Protein AF-A0A6L6WGK1-F1 (afdb_monomer_lite)

Foldseek 3Di:
DPDAFLQNLLCVLLVLQVVQVPDVHDDALQVLQLLLVHHSVLNVCSNPPPPSGDDPLSSQSSQQQSQADDPPCVVRRVVSCVVSVNDDCQRNNPPRHHDYPDDPPPPPPPPPPDDD

Radius of gyration: 15.82 Å; chains: 1; bounding box: 27×55×36 Å

Organism: NCBI:txid2682100

Secondary structure (DSSP, 8-state):
--PPPHHHHHHHHHHHHHHHTSSS----HHHHHHHHTS-HHHHHHHHH-TT----HHHHHHHHHHTTB--S-GGGTHHHHHHHTT---HHHH-TTS--BPPPP-------------

pLDDT: mean 82.84, std 15.41, range [41.47, 95.56]

Structure (mmCIF, N/CA/C/O backbone):
data_AF-A0A6L6WGK1-F1
#
_entry.id   AF-A0A6L6WGK1-F1
#
loop_
_atom_site.group_PDB
_atom_site.id
_atom_site.type_symbol
_atom_site.label_atom_id
_atom_site.label_alt_id
_atom_site.label_comp_id
_atom_site.label_asym_id
_atom_site.label_entity_id
_atom_site.label_seq_id
_atom_site.pdbx_PDB_ins_code
_atom_site.Cartn_x
_atom_site.Cartn_y
_atom_site.Cartn_z
_atom_site.occupancy
_atom_site.B_iso_or_equiv
_atom_site.auth_seq_id
_atom_site.auth_comp_id
_atom_site.auth_asym_id
_atom_site.auth_atom_id
_atom_site.pdbx_PDB_model_num
ATOM 1 N N . MET A 1 1 ? -1.507 -1.555 -17.527 1.00 51.97 1 MET A N 1
ATOM 2 C CA . MET A 1 1 ? -1.271 -0.640 -16.387 1.00 51.97 1 MET A CA 1
ATOM 3 C C . MET A 1 1 ? -0.806 0.758 -16.805 1.00 51.97 1 MET A C 1
ATOM 5 O O . MET A 1 1 ? 0.068 0.873 -17.656 1.00 51.97 1 MET A O 1
ATOM 9 N N . THR A 1 2 ? -1.345 1.820 -16.196 1.00 54.22 2 THR A N 1
ATOM 10 C CA . THR A 1 2 ? -0.781 3.180 -16.302 1.00 54.22 2 THR A CA 1
ATOM 11 C C . THR A 1 2 ? 0.534 3.212 -15.525 1.00 54.22 2 THR A C 1
ATOM 13 O O . THR A 1 2 ? 0.520 3.003 -14.315 1.00 54.22 2 THR A O 1
ATOM 16 N N . GLN A 1 3 ? 1.669 3.430 -16.192 1.00 63.66 3 GLN A N 1
ATOM 17 C CA . GLN A 1 3 ? 2.935 3.642 -15.488 1.00 63.66 3 GLN A CA 1
ATOM 18 C C . GLN A 1 3 ? 2.851 4.957 -14.706 1.00 63.66 3 GLN A C 1
ATOM 20 O O . GLN A 1 3 ? 2.582 6.010 -15.284 1.00 63.66 3 GLN A O 1
ATOM 25 N N . MET A 1 4 ? 3.029 4.874 -13.389 1.00 74.12 4 MET A N 1
ATOM 26 C CA . MET A 1 4 ? 3.043 6.020 -12.489 1.00 74.12 4 MET A CA 1
ATOM 27 C C . MET A 1 4 ? 4.492 6.356 -12.142 1.00 74.12 4 MET A C 1
ATOM 29 O O . MET A 1 4 ? 5.255 5.466 -11.768 1.00 74.12 4 MET A O 1
ATOM 33 N N . SER A 1 5 ? 4.878 7.625 -12.264 1.00 82.19 5 SER A N 1
ATOM 34 C CA . SER A 1 5 ? 6.184 8.078 -11.783 1.00 82.19 5 SER A CA 1
ATOM 35 C C . SER A 1 5 ? 6.239 8.059 -10.252 1.00 82.19 5 SER A C 1
ATOM 37 O O . SER A 1 5 ? 5.209 8.134 -9.579 1.00 82.19 5 SER A O 1
ATOM 39 N N . GLY A 1 6 ? 7.446 8.021 -9.682 1.00 83.12 6 GLY A N 1
ATOM 40 C CA . GLY A 1 6 ? 7.630 8.098 -8.229 1.00 83.12 6 GLY A CA 1
ATOM 41 C C . GLY A 1 6 ? 6.952 9.314 -7.592 1.00 83.12 6 GLY A C 1
ATOM 42 O O . GLY A 1 6 ? 6.290 9.195 -6.566 1.00 83.12 6 GLY A O 1
ATOM 43 N N . GLN A 1 7 ? 7.017 10.463 -8.265 1.00 83.88 7 GLN A N 1
ATOM 44 C CA . GLN A 1 7 ? 6.418 11.719 -7.806 1.00 83.88 7 GLN A CA 1
ATOM 45 C C . GLN A 1 7 ? 4.881 11.714 -7.891 1.00 83.88 7 GLN A C 1
ATOM 47 O O . GLN A 1 7 ? 4.191 12.240 -7.013 1.00 83.88 7 GLN A O 1
ATOM 52 N N . GLN A 1 8 ? 4.324 11.074 -8.926 1.00 86.56 8 GLN A N 1
ATOM 53 C CA . GLN A 1 8 ? 2.881 10.842 -9.020 1.00 86.56 8 GLN A CA 1
ATOM 54 C C . GLN A 1 8 ? 2.405 9.912 -7.899 1.00 86.56 8 GLN A C 1
ATOM 56 O O . GLN A 1 8 ? 1.362 10.171 -7.304 1.00 86.56 8 GLN A O 1
ATOM 61 N N . PHE A 1 9 ? 3.190 8.883 -7.569 1.00 88.12 9 PHE A N 1
ATOM 62 C CA . PHE A 1 9 ? 2.891 7.986 -6.456 1.00 88.12 9 PHE A CA 1
ATOM 63 C C . PHE A 1 9 ? 2.955 8.695 -5.105 1.00 88.12 9 PHE A C 1
ATOM 65 O O . PHE A 1 9 ? 2.050 8.522 -4.296 1.00 88.12 9 PHE A O 1
ATOM 72 N N . ALA A 1 10 ? 3.971 9.526 -4.875 1.00 88.44 10 ALA A N 1
ATOM 73 C CA . ALA A 1 10 ? 4.097 10.332 -3.664 1.00 88.44 10 ALA A CA 1
ATOM 74 C C . ALA A 1 10 ? 2.859 11.213 -3.433 1.00 88.44 10 ALA A C 1
ATOM 76 O O . ALA A 1 10 ? 2.267 11.206 -2.351 1.00 88.44 10 ALA A O 1
ATOM 77 N N . THR A 1 11 ? 2.438 11.923 -4.486 1.00 88.81 11 THR A N 1
ATOM 78 C CA . 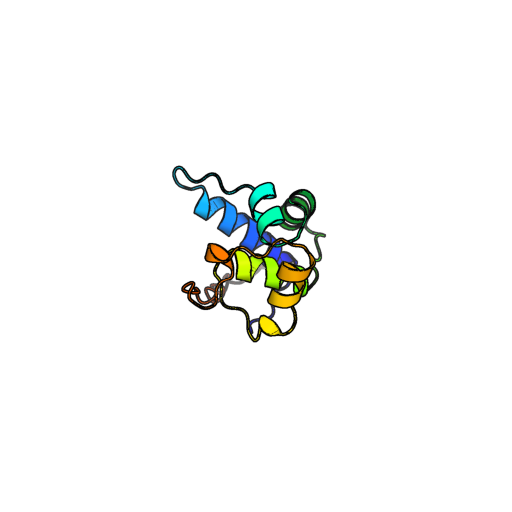THR A 1 11 ? 1.258 12.797 -4.453 1.00 88.81 11 THR A CA 1
ATOM 79 C C . THR A 1 11 ? -0.010 11.987 -4.196 1.00 88.81 11 THR A C 1
ATOM 81 O O . THR A 1 11 ? -0.764 12.307 -3.279 1.00 88.81 11 THR A O 1
ATOM 84 N N . PHE A 1 12 ? -0.203 10.896 -4.942 1.00 89.50 12 PHE A N 1
ATOM 85 C CA . PHE A 1 12 ? -1.333 9.989 -4.765 1.00 89.50 12 PHE A CA 1
ATOM 86 C C . PHE A 1 12 ? -1.412 9.443 -3.334 1.00 89.50 12 PHE A C 1
ATOM 88 O O . PHE A 1 12 ? -2.459 9.518 -2.701 1.00 89.50 12 PHE A O 1
ATOM 95 N N . LEU A 1 13 ? -0.302 8.931 -2.799 1.00 90.12 13 LEU A N 1
ATOM 96 C CA . LEU A 1 13 ? -0.254 8.327 -1.471 1.00 90.12 13 LEU A CA 1
ATOM 97 C C . LEU 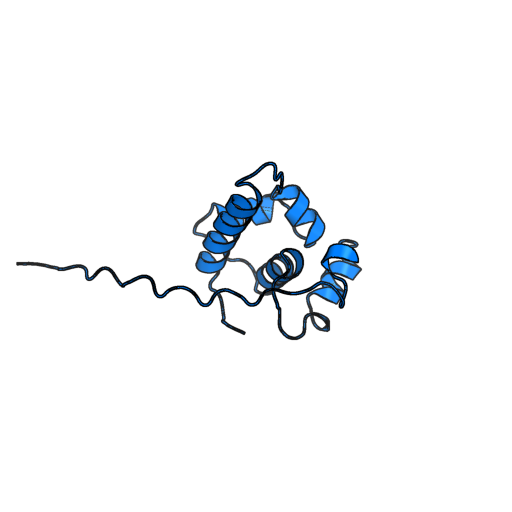A 1 13 ? -0.645 9.340 -0.385 1.00 90.12 13 LEU A C 1
ATOM 99 O O . LEU A 1 13 ? -1.391 9.008 0.535 1.00 90.12 13 LEU A O 1
ATOM 103 N N . LYS A 1 14 ? -0.178 10.586 -0.514 1.00 90.31 14 LYS A N 1
ATOM 104 C CA . LYS A 1 14 ? -0.534 11.681 0.393 1.00 90.31 14 LYS A CA 1
ATOM 105 C C . LYS A 1 14 ? -2.024 12.024 0.318 1.00 90.31 14 LYS A C 1
ATOM 107 O O . LYS A 1 14 ? -2.657 12.206 1.358 1.00 90.31 14 LYS A O 1
ATOM 112 N N . GLU A 1 15 ? -2.574 12.126 -0.889 1.00 90.25 15 GLU A N 1
ATOM 113 C CA . GLU A 1 15 ? -3.991 12.433 -1.111 1.00 90.25 15 GLU A CA 1
ATOM 114 C C . GLU A 1 15 ? -4.908 11.315 -0.613 1.00 90.25 15 GLU A C 1
ATOM 116 O O . GLU A 1 15 ? -5.909 11.604 0.040 1.00 90.25 15 GLU A O 1
ATOM 121 N N . GLU A 1 16 ? -4.550 10.056 -0.862 1.00 90.44 16 GLU A N 1
ATOM 122 C CA . GLU A 1 16 ? -5.327 8.888 -0.452 1.00 90.44 16 GLU A CA 1
ATOM 123 C C . GLU A 1 16 ? -5.371 8.764 1.074 1.00 90.44 16 GLU A C 1
ATOM 125 O O . GLU A 1 16 ? -6.449 8.665 1.655 1.00 90.44 16 GLU A O 1
ATOM 130 N N . VAL A 1 17 ? -4.221 8.868 1.754 1.00 89.69 17 VAL A N 1
ATOM 131 C CA . VAL A 1 17 ? -4.176 8.851 3.227 1.00 89.69 17 VAL A CA 1
ATOM 132 C C . VAL A 1 17 ? -4.978 10.017 3.810 1.00 89.69 17 VAL A C 1
ATOM 134 O O . VAL A 1 17 ? -5.717 9.838 4.777 1.00 89.69 17 VAL A O 1
ATOM 137 N N . ALA A 1 18 ? -4.888 11.209 3.213 1.00 89.31 18 ALA A N 1
ATOM 138 C CA . ALA A 1 18 ? -5.703 12.342 3.635 1.00 89.31 18 ALA A CA 1
ATOM 139 C C . ALA A 1 18 ? -7.202 12.085 3.413 1.00 89.31 18 ALA A C 1
ATOM 141 O O . ALA A 1 18 ? -8.001 12.407 4.287 1.00 89.31 18 ALA A O 1
ATOM 142 N N . ALA A 1 19 ? -7.593 11.494 2.279 1.00 87.81 19 ALA A N 1
ATOM 143 C CA . ALA A 1 19 ? -8.982 11.190 1.944 1.00 87.81 19 ALA A CA 1
ATOM 144 C C . ALA A 1 19 ? -9.605 10.173 2.910 1.00 87.81 19 ALA A C 1
ATOM 146 O O . ALA A 1 19 ? -10.699 10.423 3.415 1.00 87.81 19 ALA A O 1
ATOM 147 N N . GLN A 1 20 ? -8.886 9.096 3.235 1.00 85.50 20 GLN A N 1
ATOM 148 C CA . GLN A 1 20 ? -9.308 8.095 4.225 1.00 85.50 20 GLN A CA 1
ATOM 149 C C . GLN A 1 20 ? -9.489 8.707 5.627 1.00 85.50 20 GLN A C 1
ATOM 151 O O . GLN A 1 20 ? -10.310 8.244 6.416 1.00 85.50 20 GLN A O 1
ATOM 156 N N . ASN A 1 21 ? -8.776 9.801 5.916 1.00 87.25 21 ASN A N 1
ATOM 157 C CA . ASN A 1 21 ? -8.821 10.517 7.190 1.00 87.25 21 ASN A CA 1
ATOM 158 C C . ASN A 1 21 ? -9.713 11.777 7.181 1.00 87.25 21 ASN A C 1
ATOM 160 O O . ASN A 1 21 ? -9.732 12.502 8.171 1.00 87.25 21 ASN A O 1
ATOM 164 N N . LYS A 1 22 ? -10.484 12.064 6.116 1.00 81.62 22 LYS A N 1
ATOM 165 C CA . LYS A 1 22 ? -11.415 13.220 6.087 1.00 81.62 22 LYS A CA 1
ATOM 166 C C . LYS A 1 22 ? -12.620 13.081 7.039 1.00 81.62 22 LYS A C 1
ATOM 168 O O . LYS A 1 22 ? -13.370 14.041 7.194 1.00 81.62 22 LYS A O 1
ATOM 173 N N . GLY A 1 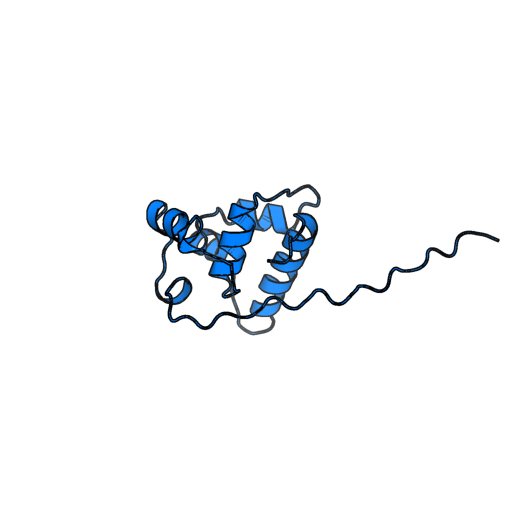23 ? -12.8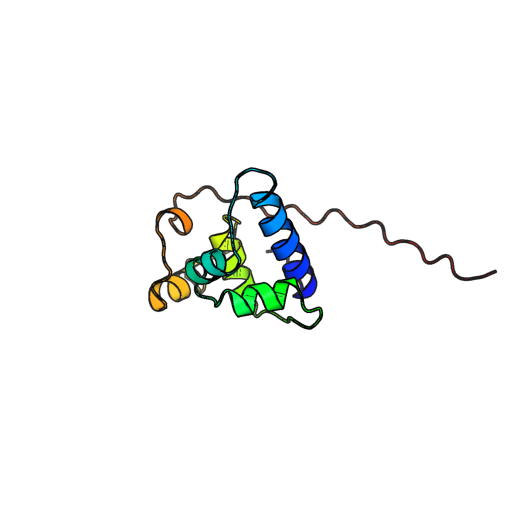13 11.912 7.654 1.00 74.94 23 GLY A N 1
ATOM 174 C CA . GLY A 1 23 ? -13.831 11.638 8.678 1.00 74.94 23 GLY A CA 1
ATOM 175 C C . GLY A 1 23 ? -13.212 11.220 10.017 1.00 74.94 23 GLY A C 1
ATOM 176 O O . GLY A 1 23 ? -12.210 11.778 10.444 1.00 74.94 23 GLY A O 1
ATOM 177 N N . LEU A 1 24 ? -13.770 10.196 10.670 1.00 71.06 24 LEU A N 1
ATOM 178 C CA . LEU A 1 24 ? -13.194 9.583 11.885 1.00 71.06 24 LEU A CA 1
ATOM 179 C C . LEU A 1 24 ? -12.080 8.557 11.582 1.00 71.06 24 LEU A C 1
ATOM 181 O O . LEU A 1 24 ? -11.712 7.762 12.448 1.00 71.06 24 LEU A O 1
ATOM 185 N N . GLY A 1 25 ? -11.583 8.534 10.342 1.00 72.44 25 GLY A N 1
ATOM 186 C CA . GLY A 1 25 ? -10.530 7.621 9.904 1.00 72.44 25 GLY A CA 1
ATOM 187 C C . GLY A 1 25 ? -9.216 7.853 10.652 1.00 72.44 25 GLY A C 1
ATOM 188 O O . GLY A 1 25 ? -8.918 8.967 11.084 1.00 72.44 25 GLY A O 1
ATOM 189 N N . LYS A 1 26 ? -8.437 6.781 10.823 1.00 79.69 26 LYS A N 1
ATOM 190 C CA . LYS A 1 26 ? -7.136 6.799 11.513 1.00 79.69 26 LYS A CA 1
ATOM 191 C C . LYS A 1 26 ? -6.029 6.116 10.716 1.00 79.69 26 LYS A C 1
ATOM 193 O O . LYS A 1 26 ? -5.071 5.652 11.315 1.00 79.69 26 LYS A O 1
ATOM 198 N N . LEU A 1 27 ? -6.134 6.045 9.387 1.00 88.31 27 LEU A N 1
ATOM 199 C CA . LEU A 1 27 ? -5.120 5.366 8.584 1.00 88.31 27 LEU A CA 1
ATOM 200 C C . LEU A 1 27 ? -3.780 6.093 8.722 1.00 88.31 27 LEU A C 1
ATOM 202 O O . LEU A 1 27 ? -3.590 7.193 8.193 1.00 88.31 27 LEU A O 1
ATOM 206 N N . SER A 1 28 ? -2.847 5.463 9.426 1.00 91.56 28 SER A N 1
ATOM 207 C CA . SER A 1 28 ? -1.475 5.935 9.552 1.00 91.56 28 SER A CA 1
ATOM 208 C C . SER A 1 28 ? -0.570 5.300 8.491 1.00 91.56 28 SER A C 1
ATOM 210 O O . SER A 1 28 ? -0.810 4.194 8.003 1.00 91.56 28 SER A O 1
ATOM 212 N N . TYR A 1 29 ? 0.540 5.970 8.164 1.00 92.62 29 TYR A N 1
ATOM 213 C CA . TYR A 1 29 ? 1.583 5.366 7.325 1.00 92.62 29 TYR A CA 1
ATOM 214 C C . TYR A 1 29 ? 2.182 4.107 7.962 1.00 92.62 29 TYR A C 1
ATOM 216 O O . TYR A 1 29 ? 2.695 3.250 7.251 1.00 92.62 29 TYR A O 1
ATOM 224 N N . GLU A 1 30 ? 2.138 3.997 9.289 1.00 92.88 30 GLU A N 1
ATOM 225 C CA . GLU A 1 30 ? 2.661 2.854 10.032 1.00 92.88 30 GLU A CA 1
ATOM 226 C C . GLU A 1 30 ? 1.791 1.610 9.853 1.00 92.88 30 GLU A C 1
ATOM 228 O O . GLU A 1 30 ? 2.307 0.554 9.488 1.00 92.88 30 GLU A O 1
ATOM 233 N N . GLU A 1 31 ? 0.473 1.754 9.994 1.00 91.81 31 GLU A N 1
ATOM 234 C CA . GLU A 1 31 ? -0.487 0.678 9.728 1.00 91.81 31 GLU A CA 1
ATOM 235 C C . GLU A 1 31 ? -0.504 0.287 8.252 1.00 91.81 31 GLU A C 1
ATOM 237 O O . GLU A 1 31 ? -0.472 -0.903 7.928 1.00 91.81 31 GLU A O 1
ATOM 242 N N . LEU A 1 32 ? -0.495 1.277 7.352 1.00 93.00 32 LEU A N 1
ATOM 243 C CA . LEU A 1 32 ? -0.431 1.018 5.917 1.00 93.00 32 LEU A CA 1
ATOM 244 C C . LEU A 1 32 ? 0.855 0.273 5.555 1.00 93.00 32 LEU A C 1
ATOM 246 O O . LEU A 1 32 ? 0.810 -0.701 4.811 1.00 93.00 32 LEU A O 1
ATOM 250 N N . GLY A 1 33 ? 1.986 0.704 6.117 1.00 93.12 33 GLY A N 1
ATOM 251 C CA . GLY A 1 33 ? 3.277 0.062 5.919 1.00 93.12 33 GLY A CA 1
ATOM 252 C C . GLY A 1 33 ? 3.259 -1.395 6.363 1.00 93.12 33 GLY A C 1
ATOM 253 O O . GLY A 1 33 ? 3.564 -2.287 5.571 1.00 93.12 33 GLY A O 1
ATOM 254 N N . ARG A 1 34 ? 2.834 -1.649 7.606 1.00 92.50 34 ARG A N 1
ATOM 255 C CA . ARG A 1 34 ? 2.707 -3.013 8.135 1.00 92.50 34 ARG A CA 1
ATOM 256 C C . ARG A 1 34 ? 1.833 -3.884 7.229 1.00 92.50 34 ARG A C 1
ATOM 258 O O . ARG A 1 34 ? 2.183 -5.033 6.987 1.00 92.50 34 ARG A O 1
ATOM 265 N N . SER A 1 35 ? 0.741 -3.329 6.712 1.00 92.44 35 SER A N 1
ATOM 266 C CA . SER A 1 35 ? -0.195 -4.053 5.849 1.00 92.44 35 SER A CA 1
ATOM 267 C C . SER A 1 35 ? 0.379 -4.334 4.457 1.00 92.44 35 SER A C 1
ATOM 269 O O . SER A 1 35 ? 0.083 -5.370 3.886 1.00 92.44 35 SER A O 1
ATOM 271 N N . CYS A 1 36 ? 1.242 -3.471 3.913 1.00 92.62 36 CYS A N 1
ATOM 272 C CA . CYS A 1 36 ? 1.834 -3.671 2.586 1.00 92.62 36 CYS A CA 1
ATOM 273 C C . CYS A 1 36 ? 3.246 -4.288 2.603 1.00 92.62 36 CYS A C 1
ATOM 275 O O . CYS A 1 36 ? 3.872 -4.406 1.551 1.00 92.62 36 CYS A O 1
ATOM 277 N N . GLY A 1 37 ? 3.762 -4.676 3.775 1.00 91.38 37 GLY A N 1
ATOM 278 C CA . GLY A 1 37 ? 5.105 -5.246 3.925 1.00 91.38 37 GLY A CA 1
ATOM 279 C C . GLY A 1 37 ? 6.242 -4.229 3.776 1.00 91.38 37 GLY A C 1
ATOM 280 O O . GLY A 1 37 ? 7.364 -4.600 3.437 1.00 91.38 37 GLY A O 1
ATOM 281 N N . VAL A 1 38 ? 5.971 -2.943 4.020 1.00 91.56 38 VAL A N 1
ATOM 282 C CA . VAL A 1 38 ? 6.939 -1.836 3.927 1.00 91.56 38 VAL A CA 1
ATOM 283 C C . VAL A 1 38 ? 6.980 -1.076 5.254 1.00 91.56 38 VAL A C 1
ATOM 285 O O . VAL A 1 38 ? 5.998 -0.996 5.976 1.00 91.56 38 VAL A O 1
ATOM 288 N N . THR A 1 39 ? 8.100 -0.460 5.630 1.00 90.88 39 THR A N 1
ATOM 289 C CA . THR A 1 39 ? 8.101 0.349 6.861 1.00 90.88 39 THR A CA 1
ATOM 290 C C . THR A 1 39 ? 7.266 1.621 6.686 1.00 90.88 39 THR A C 1
ATOM 292 O O . THR A 1 39 ? 7.371 2.321 5.675 1.00 90.88 39 THR A O 1
ATOM 295 N N . GLY A 1 40 ? 6.483 1.992 7.703 1.00 88.81 40 GLY A N 1
ATOM 296 C CA . GLY A 1 40 ? 5.726 3.248 7.665 1.00 88.81 40 GLY A CA 1
ATOM 297 C C . GLY A 1 40 ? 6.612 4.483 7.530 1.00 88.81 40 GLY A C 1
ATOM 298 O O . GLY A 1 40 ? 6.246 5.447 6.859 1.00 88.81 40 GLY A O 1
ATOM 299 N N . ARG A 1 41 ? 7.839 4.425 8.071 1.00 89.94 41 ARG A N 1
ATOM 300 C CA . ARG A 1 41 ? 8.871 5.446 7.846 1.00 89.94 41 ARG A CA 1
ATOM 301 C C . ARG A 1 41 ? 9.182 5.610 6.359 1.00 89.94 41 ARG A C 1
ATOM 303 O O . ARG A 1 41 ? 9.257 6.745 5.894 1.00 89.94 41 ARG A O 1
ATOM 310 N N . ARG A 1 42 ? 9.336 4.509 5.615 1.00 89.38 42 ARG A N 1
ATOM 311 C CA . ARG A 1 42 ? 9.598 4.551 4.172 1.00 89.38 42 ARG A CA 1
ATOM 312 C C . ARG A 1 42 ? 8.409 5.129 3.409 1.00 89.38 42 ARG A C 1
ATOM 314 O O . ARG A 1 42 ? 8.626 5.983 2.560 1.00 89.38 42 ARG A O 1
ATOM 321 N N . LEU A 1 43 ? 7.174 4.738 3.733 1.00 90.44 43 LEU A N 1
ATOM 322 C CA . LEU A 1 43 ? 5.980 5.318 3.100 1.00 90.44 43 LEU A CA 1
ATOM 323 C C . LEU A 1 43 ? 5.839 6.817 3.381 1.00 90.44 43 LEU A C 1
ATOM 325 O O . LEU A 1 43 ? 5.582 7.593 2.465 1.00 90.44 43 LEU A O 1
ATOM 329 N N . ARG A 1 44 ? 6.083 7.243 4.624 1.00 90.38 44 ARG A N 1
ATOM 330 C CA . ARG A 1 44 ? 6.079 8.661 4.996 1.00 90.38 44 ARG A CA 1
ATOM 331 C C . ARG A 1 44 ? 7.155 9.446 4.248 1.00 90.38 44 ARG A C 1
ATOM 333 O O . ARG A 1 44 ? 6.877 10.544 3.785 1.00 90.38 44 ARG A O 1
ATOM 340 N N . GLN A 1 45 ? 8.363 8.896 4.115 1.00 89.19 45 GLN A N 1
ATOM 341 C CA . GLN A 1 45 ? 9.424 9.509 3.310 1.00 89.19 45 GLN A CA 1
ATOM 342 C C . GLN A 1 45 ? 8.996 9.653 1.850 1.00 89.19 45 GLN A C 1
ATOM 344 O O . GLN A 1 45 ? 9.135 10.730 1.291 1.00 89.19 45 GLN A O 1
ATOM 349 N N . LEU A 1 46 ? 8.419 8.607 1.254 1.00 88.81 46 LEU A N 1
ATOM 350 C CA . LEU A 1 46 ? 7.928 8.657 -0.125 1.00 88.81 46 LEU A CA 1
ATOM 351 C C . LEU A 1 46 ? 6.817 9.697 -0.314 1.00 88.81 46 LEU A C 1
ATOM 353 O O . LEU A 1 46 ? 6.770 10.326 -1.356 1.00 88.81 46 LEU A O 1
ATOM 357 N N . ALA A 1 47 ? 5.949 9.909 0.677 1.00 87.06 47 ALA A N 1
ATOM 358 C CA . ALA A 1 47 ? 4.865 10.892 0.595 1.00 87.06 47 ALA A CA 1
ATOM 359 C C . ALA A 1 47 ? 5.308 12.354 0.817 1.00 87.06 47 ALA A C 1
ATOM 361 O O . ALA A 1 47 ? 4.564 13.276 0.479 1.00 87.06 47 ALA A O 1
ATOM 362 N N . VAL A 1 48 ? 6.468 12.580 1.447 1.00 84.50 48 VAL A N 1
ATOM 363 C CA . VAL A 1 48 ? 6.924 13.917 1.882 1.00 84.50 48 VAL A CA 1
ATOM 364 C C . VAL A 1 48 ? 8.154 14.402 1.112 1.00 84.50 48 VAL A C 1
ATOM 366 O O . VAL A 1 48 ? 8.312 15.606 0.937 1.00 84.50 48 VAL A O 1
ATOM 369 N N . SER A 1 49 ? 9.028 13.501 0.669 1.00 73.56 49 SER A N 1
ATOM 370 C CA . SER A 1 49 ? 10.271 13.845 -0.022 1.00 73.56 49 SER A CA 1
ATOM 371 C C . SER A 1 49 ? 10.083 13.846 -1.539 1.00 73.56 49 SER A C 1
ATOM 373 O O . SER A 1 49 ? 9.663 12.837 -2.101 1.00 73.56 49 SER A O 1
ATOM 375 N N . ASP A 1 50 ? 10.488 14.932 -2.203 1.00 64.12 50 ASP A N 1
ATOM 376 C CA . ASP A 1 50 ? 10.512 15.027 -3.674 1.00 64.12 50 ASP A CA 1
ATOM 377 C C . ASP A 1 50 ? 11.476 14.016 -4.329 1.00 64.12 50 ASP A C 1
ATOM 379 O O . ASP A 1 50 ? 11.250 13.592 -5.460 1.00 64.12 50 ASP A O 1
ATOM 383 N N . ASP A 1 51 ? 12.493 13.549 -3.592 1.00 63.78 51 ASP A N 1
ATOM 384 C CA . ASP A 1 51 ? 13.486 12.561 -4.054 1.00 63.78 51 ASP A CA 1
ATOM 385 C C . ASP A 1 51 ? 13.125 11.105 -3.718 1.00 63.78 51 ASP A C 1
ATOM 387 O O . ASP A 1 51 ? 13.917 10.174 -3.907 1.00 63.78 51 ASP A O 1
ATOM 391 N N . GLY A 1 52 ? 11.930 10.870 -3.177 1.00 65.75 52 GLY A N 1
ATOM 392 C CA . GLY A 1 52 ? 11.454 9.527 -2.894 1.00 65.75 52 GLY A CA 1
ATOM 393 C C . GLY A 1 52 ? 11.188 8.780 -4.195 1.00 65.75 52 GLY A C 1
ATOM 394 O O . GLY A 1 52 ? 10.076 8.831 -4.697 1.00 65.75 52 GLY A O 1
ATOM 395 N N . ASN A 1 53 ? 12.181 8.081 -4.748 1.00 78.88 53 ASN A N 1
ATOM 396 C CA . ASN A 1 53 ? 11.995 7.219 -5.916 1.00 78.88 53 ASN A CA 1
ATOM 397 C C . ASN A 1 53 ? 11.600 5.803 -5.431 1.00 78.88 53 ASN A C 1
ATOM 399 O O . ASN A 1 53 ? 12.475 5.031 -5.014 1.00 78.88 53 ASN A O 1
ATOM 403 N N . PRO A 1 54 ? 10.298 5.459 -5.339 1.00 85.06 54 PRO A N 1
ATOM 404 C CA . PRO A 1 54 ? 9.873 4.126 -4.936 1.00 85.06 54 PRO A CA 1
ATOM 405 C C . PRO A 1 54 ? 10.225 3.113 -6.026 1.00 85.06 54 PRO A C 1
ATOM 407 O O . PRO A 1 54 ? 10.175 3.408 -7.219 1.00 85.06 54 PRO A O 1
ATOM 410 N N . SER A 1 55 ? 10.512 1.878 -5.621 1.00 89.38 55 SER A N 1
ATOM 411 C CA . SER A 1 55 ? 10.537 0.782 -6.584 1.00 89.38 55 SER A CA 1
ATOM 412 C C . SER A 1 55 ? 9.119 0.497 -7.085 1.00 89.38 55 SER A C 1
ATOM 414 O O . SER A 1 55 ? 8.133 0.720 -6.377 1.00 89.38 55 SER A O 1
ATOM 416 N N . VAL A 1 56 ? 9.018 -0.063 -8.292 1.00 90.69 56 VAL A N 1
ATOM 417 C CA . VAL A 1 56 ? 7.738 -0.495 -8.880 1.00 90.69 56 VAL A CA 1
ATOM 418 C C . VAL A 1 56 ? 6.986 -1.440 -7.939 1.00 90.69 56 VAL A C 1
ATOM 420 O O . VAL A 1 56 ? 5.770 -1.333 -7.797 1.00 90.69 56 VAL A O 1
ATOM 423 N N . LEU A 1 57 ? 7.711 -2.315 -7.239 1.00 92.56 57 LEU A N 1
ATOM 424 C CA . LEU A 1 57 ? 7.134 -3.224 -6.255 1.00 92.56 57 LEU A CA 1
ATOM 425 C C . LEU A 1 57 ? 6.470 -2.475 -5.089 1.00 92.56 57 LEU A C 1
ATOM 427 O O . LEU A 1 57 ? 5.347 -2.807 -4.734 1.00 92.56 57 LEU A O 1
ATOM 431 N N . ILE A 1 58 ? 7.110 -1.440 -4.525 1.00 92.31 58 ILE A N 1
ATOM 432 C CA . ILE A 1 58 ? 6.520 -0.647 -3.427 1.00 92.31 58 ILE A CA 1
ATOM 433 C C . ILE A 1 58 ? 5.228 0.032 -3.881 1.00 92.31 58 ILE A C 1
ATOM 435 O O . ILE A 1 58 ? 4.246 0.027 -3.139 1.00 92.31 58 ILE A O 1
ATOM 439 N N . ILE A 1 59 ? 5.220 0.582 -5.100 1.00 91.94 59 ILE A N 1
ATOM 440 C CA . ILE A 1 59 ? 4.009 1.165 -5.684 1.00 91.94 59 ILE A CA 1
ATOM 441 C C . ILE A 1 59 ? 2.918 0.091 -5.723 1.00 91.94 59 ILE A C 1
ATOM 443 O O . ILE A 1 59 ? 1.861 0.268 -5.126 1.00 91.94 59 ILE A O 1
ATOM 447 N N . ARG A 1 60 ? 3.190 -1.054 -6.358 1.00 93.56 60 ARG A N 1
ATOM 448 C CA . ARG A 1 60 ? 2.219 -2.148 -6.517 1.00 93.56 60 ARG A CA 1
ATOM 449 C C . ARG A 1 60 ? 1.697 -2.673 -5.176 1.00 93.56 60 ARG A C 1
ATOM 451 O O . ARG A 1 60 ? 0.488 -2.832 -5.034 1.00 93.56 60 ARG A O 1
ATOM 458 N N . LEU A 1 61 ? 2.568 -2.862 -4.183 1.00 95.00 61 LEU A N 1
ATOM 459 C CA . LEU A 1 61 ? 2.197 -3.281 -2.827 1.00 95.00 61 LEU A CA 1
ATOM 460 C C . LEU A 1 61 ? 1.237 -2.288 -2.170 1.00 95.00 61 LEU A C 1
ATOM 462 O O . LEU A 1 61 ? 0.183 -2.685 -1.672 1.00 95.00 61 LEU A O 1
ATOM 466 N N . ALA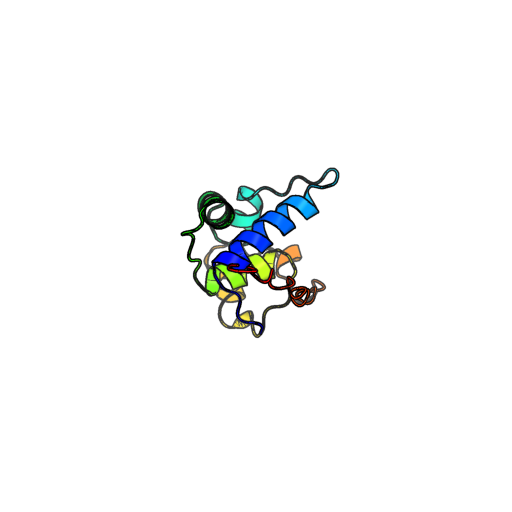 A 1 62 ? 1.571 -0.996 -2.190 1.00 93.25 62 ALA A N 1
ATOM 467 C CA . ALA A 1 62 ? 0.735 0.036 -1.589 1.00 93.25 62 ALA A CA 1
ATOM 468 C C . ALA A 1 62 ? -0.622 0.145 -2.297 1.00 93.25 62 ALA A C 1
ATOM 470 O O . ALA A 1 62 ? -1.653 0.149 -1.628 1.00 93.25 62 ALA A O 1
ATOM 471 N N . LEU A 1 63 ? -0.640 0.164 -3.635 1.00 92.81 63 LEU A N 1
ATOM 472 C CA . LEU A 1 63 ? -1.882 0.231 -4.410 1.00 92.81 63 LEU A CA 1
ATOM 473 C C . LEU A 1 63 ? -2.784 -0.973 -4.128 1.00 92.81 63 LEU A C 1
ATOM 475 O O . LEU A 1 63 ? -3.969 -0.804 -3.838 1.00 92.81 63 LEU A O 1
ATOM 479 N N . PHE A 1 64 ? -2.219 -2.180 -4.150 1.00 94.12 64 PHE A N 1
ATOM 480 C CA . PHE A 1 64 ? -2.967 -3.395 -3.857 1.00 94.12 64 PHE A CA 1
ATOM 481 C C . PHE A 1 64 ? -3.520 -3.378 -2.425 1.00 94.12 64 PHE A C 1
ATOM 483 O O . PHE A 1 64 ? -4.694 -3.667 -2.209 1.00 94.12 64 PHE A O 1
ATOM 490 N N . THR A 1 65 ? -2.727 -2.952 -1.444 1.00 94.44 65 THR A N 1
ATOM 491 C CA . THR A 1 65 ? -3.161 -2.856 -0.037 1.00 94.44 65 THR A CA 1
ATOM 492 C C . THR A 1 65 ? -4.278 -1.823 0.152 1.00 94.44 65 THR A C 1
ATOM 494 O O . THR A 1 65 ? -5.240 -2.067 0.882 1.00 94.44 65 THR A O 1
ATOM 497 N N . LEU A 1 66 ? -4.219 -0.703 -0.572 1.00 92.19 66 LEU A N 1
ATOM 498 C CA . LEU A 1 66 ? -5.249 0.342 -0.575 1.00 92.19 66 LEU A CA 1
ATOM 499 C C . LEU A 1 66 ? -6.535 -0.069 -1.316 1.00 92.19 66 LEU A C 1
ATOM 501 O O . LEU A 1 66 ? -7.525 0.651 -1.264 1.00 92.19 66 LEU A O 1
ATOM 505 N N . GLY A 1 67 ? -6.565 -1.247 -1.947 1.00 92.75 67 GLY A N 1
ATOM 506 C CA . GLY A 1 67 ? -7.758 -1.760 -2.622 1.00 92.75 67 GLY A CA 1
ATOM 507 C C . GLY A 1 67 ? -7.841 -1.396 -4.101 1.00 92.75 67 GLY A C 1
ATOM 508 O O . GLY A 1 67 ? -8.909 -1.518 -4.693 1.00 92.75 67 GLY A O 1
ATOM 509 N N . TYR A 1 68 ? -6.737 -0.986 -4.721 1.00 92.62 68 TYR A N 1
ATOM 510 C CA . TYR A 1 68 ? -6.692 -0.703 -6.151 1.00 92.62 68 TYR A CA 1
ATOM 511 C C . TYR A 1 68 ? -6.314 -1.936 -6.971 1.00 92.62 68 TYR A C 1
ATOM 513 O O . TYR A 1 68 ? -5.632 -2.848 -6.496 1.00 92.62 68 TYR A O 1
ATOM 521 N N . HIS A 1 69 ? -6.760 -1.952 -8.227 1.00 91.50 69 HIS A N 1
ATOM 522 C CA . HIS A 1 69 ? -6.389 -2.989 -9.182 1.00 91.50 69 HIS A CA 1
ATOM 523 C C . HIS A 1 69 ? -4.899 -2.902 -9.547 1.00 91.50 69 HIS A C 1
ATOM 525 O O . HIS A 1 69 ? -4.393 -1.838 -9.908 1.00 91.50 69 HIS A O 1
ATOM 531 N N . VAL A 1 70 ? -4.222 -4.048 -9.513 1.00 90.94 70 VAL A N 1
ATOM 532 C CA . VAL A 1 70 ? -2.856 -4.248 -10.003 1.00 90.94 70 VAL A CA 1
ATOM 533 C C . VAL A 1 70 ? -2.901 -5.456 -10.933 1.00 90.94 70 VAL A C 1
ATOM 535 O O . VAL A 1 70 ? -3.505 -6.460 -10.583 1.00 90.94 70 VAL A O 1
ATOM 538 N N . ASP A 1 71 ? -2.305 -5.355 -12.119 1.00 89.88 71 ASP A N 1
ATOM 539 C CA . ASP A 1 71 ? -2.243 -6.464 -13.082 1.00 89.88 71 ASP A CA 1
ATOM 540 C C . ASP A 1 71 ? -1.288 -7.549 -12.558 1.00 89.88 71 ASP A C 1
ATOM 542 O O . ASP A 1 71 ? -0.131 -7.256 -12.224 1.00 89.88 71 ASP A O 1
ATOM 546 N N . ALA A 1 72 ? -1.780 -8.787 -12.535 1.00 90.69 72 ALA A N 1
ATOM 547 C CA . ALA A 1 72 ? -1.046 -10.007 -12.203 1.00 90.69 72 ALA A CA 1
ATOM 548 C C . ALA A 1 72 ? -0.288 -9.945 -10.845 1.00 90.69 72 ALA A C 1
ATOM 550 O O . ALA A 1 72 ? 0.937 -10.110 -10.803 1.00 90.69 72 ALA A O 1
ATOM 551 N N . PRO A 1 73 ? -0.973 -9.636 -9.719 1.00 92.25 73 PRO A N 1
ATOM 552 C CA . PRO A 1 73 ? -0.353 -9.497 -8.395 1.00 92.25 73 PRO A CA 1
ATOM 553 C C . PRO A 1 73 ? 0.228 -10.814 -7.856 1.00 92.25 73 PRO A C 1
ATOM 555 O O . PRO A 1 73 ? 1.071 -10.797 -6.961 1.00 92.25 73 PRO A O 1
ATOM 558 N N . GLU A 1 74 ? -0.193 -11.956 -8.391 1.00 94.56 74 GLU A N 1
ATOM 559 C CA . GLU A 1 74 ? 0.314 -13.292 -8.081 1.00 94.56 74 GLU A CA 1
ATOM 560 C C . GLU A 1 74 ? 1.793 -13.493 -8.434 1.00 94.56 74 GLU A C 1
ATOM 562 O O . GLU A 1 74 ? 2.437 -14.355 -7.840 1.00 94.56 74 GLU A O 1
ATOM 567 N N . HIS A 1 75 ? 2.354 -12.684 -9.339 1.00 93.62 75 HIS A N 1
ATOM 568 C CA . HIS A 1 75 ? 3.755 -12.813 -9.746 1.00 93.62 75 HIS A CA 1
ATOM 569 C C . HIS A 1 75 ? 4.743 -12.123 -8.800 1.00 93.62 75 HIS A C 1
ATOM 571 O O . HIS A 1 75 ? 5.906 -12.517 -8.751 1.00 93.62 75 HIS A O 1
ATOM 577 N N . ASP A 1 76 ? 4.317 -11.092 -8.066 1.00 93.81 76 ASP A N 1
ATOM 578 C CA . ASP A 1 76 ? 5.225 -10.267 -7.262 1.00 93.81 76 ASP A CA 1
ATOM 579 C C . ASP A 1 76 ? 4.623 -9.796 -5.929 1.00 93.81 76 ASP A C 1
ATOM 581 O O . ASP A 1 76 ? 5.227 -10.001 -4.878 1.00 93.81 76 ASP A O 1
ATOM 585 N N . VAL A 1 77 ? 3.418 -9.224 -5.939 1.00 94.56 77 VAL A N 1
ATOM 586 C CA . VAL A 1 77 ? 2.761 -8.645 -4.757 1.00 94.56 77 VAL A CA 1
ATOM 587 C C . VAL A 1 77 ? 2.365 -9.717 -3.742 1.00 94.56 77 VAL A C 1
ATOM 589 O O . VAL A 1 77 ? 2.771 -9.646 -2.582 1.00 94.56 77 VAL A O 1
ATOM 592 N N . LEU A 1 78 ? 1.584 -10.721 -4.152 1.00 95.25 78 LEU A N 1
ATOM 593 C CA . LEU A 1 78 ? 1.099 -11.764 -3.243 1.00 95.25 78 LEU A CA 1
ATOM 594 C C . LEU A 1 78 ? 2.241 -12.610 -2.661 1.00 95.25 78 LEU A C 1
ATOM 596 O O . LEU A 1 78 ? 2.232 -12.816 -1.443 1.00 95.25 78 LEU A O 1
ATOM 600 N N . PRO A 1 79 ? 3.241 -13.059 -3.452 1.00 95.56 79 PRO A N 1
ATOM 601 C CA . PRO A 1 79 ? 4.412 -13.735 -2.901 1.00 95.56 79 PRO A CA 1
ATOM 602 C C . PRO A 1 79 ? 5.155 -12.872 -1.879 1.00 95.56 79 PRO A C 1
ATOM 604 O O . PRO A 1 79 ? 5.491 -13.358 -0.803 1.00 95.56 79 PRO A O 1
ATOM 607 N N . HIS A 1 80 ? 5.357 -11.580 -2.164 1.00 94.69 80 HIS A N 1
ATOM 608 C CA . HIS A 1 80 ? 6.054 -10.678 -1.247 1.00 94.69 80 HIS A CA 1
ATOM 609 C C . HIS A 1 80 ? 5.312 -10.513 0.087 1.00 94.69 80 HIS A C 1
ATOM 611 O O . HIS A 1 80 ? 5.916 -10.634 1.152 1.00 94.69 80 HIS A O 1
ATOM 617 N N . LEU A 1 81 ? 3.993 -10.300 0.043 1.00 95.31 81 LEU A N 1
ATOM 618 C CA . LEU A 1 81 ? 3.165 -10.163 1.245 1.00 95.31 81 LEU A CA 1
ATOM 619 C C . LEU A 1 81 ? 3.165 -11.440 2.093 1.00 95.31 81 LEU A C 1
ATOM 621 O O . LEU A 1 81 ? 3.228 -11.359 3.318 1.00 95.31 81 LEU A O 1
ATOM 625 N N . ARG A 1 82 ? 3.116 -12.615 1.454 1.00 95.19 82 ARG A N 1
ATOM 626 C CA . ARG A 1 82 ? 3.150 -13.911 2.147 1.00 95.19 82 ARG A CA 1
ATOM 627 C C . ARG A 1 82 ? 4.510 -14.177 2.784 1.00 95.19 82 ARG A C 1
ATOM 629 O O . ARG A 1 82 ? 4.559 -14.518 3.961 1.00 95.19 82 ARG A O 1
ATOM 636 N N . ASN A 1 83 ? 5.596 -13.951 2.047 1.00 94.38 83 ASN A N 1
ATOM 637 C CA . ASN A 1 83 ? 6.959 -14.172 2.536 1.00 94.38 83 ASN A CA 1
ATOM 638 C C . ASN A 1 83 ? 7.308 -13.268 3.726 1.00 94.38 83 ASN A C 1
ATOM 640 O O . ASN A 1 83 ? 8.042 -13.685 4.616 1.00 94.38 83 ASN A O 1
ATOM 644 N N . ASN A 1 84 ? 6.748 -12.056 3.769 1.00 90.44 84 ASN A N 1
ATOM 645 C CA . ASN A 1 84 ? 6.977 -11.099 4.851 1.00 90.44 84 ASN A CA 1
ATOM 646 C C . ASN A 1 84 ? 5.956 -11.201 5.999 1.00 90.44 84 ASN A C 1
ATOM 648 O O . ASN A 1 84 ? 5.996 -10.386 6.920 1.00 90.44 84 ASN A O 1
ATOM 652 N N . GLY A 1 85 ? 5.012 -12.149 5.948 1.00 92.56 85 GLY A N 1
ATOM 653 C CA . GLY A 1 85 ? 3.961 -12.285 6.965 1.00 92.56 85 GLY A CA 1
ATOM 654 C C . GLY A 1 85 ? 2.996 -11.093 7.034 1.00 92.56 85 GLY A C 1
ATOM 655 O O . GLY A 1 85 ? 2.328 -10.895 8.043 1.00 92.56 85 GLY A O 1
ATOM 656 N N . SER A 1 86 ? 2.928 -10.281 5.977 1.00 95.19 86 SER A N 1
ATOM 657 C CA . SER A 1 86 ? 2.054 -9.101 5.871 1.00 95.19 86 SER A CA 1
ATOM 658 C C . SER A 1 86 ? 0.758 -9.400 5.113 1.00 95.19 86 SER A C 1
ATOM 660 O O . SER A 1 86 ? -0.043 -8.505 4.858 1.00 95.19 86 SER A O 1
ATOM 662 N N . TYR A 1 87 ? 0.537 -10.653 4.711 1.00 95.50 87 TYR A N 1
ATOM 663 C CA . TYR A 1 87 ? -0.692 -11.053 4.043 1.00 95.50 87 TYR A CA 1
ATOM 664 C C . TYR A 1 87 ? -1.886 -11.021 5.012 1.00 95.50 87 TYR A C 1
ATOM 666 O O . TYR A 1 87 ? -1.907 -11.747 6.000 1.00 95.50 87 TYR A O 1
ATOM 674 N N . ILE A 1 88 ? -2.894 -10.206 4.699 1.00 94.56 88 ILE A N 1
ATOM 675 C CA . ILE A 1 88 ? -4.137 -10.055 5.453 1.00 94.56 88 ILE A CA 1
ATOM 676 C C . ILE A 1 88 ? -5.276 -10.401 4.495 1.00 94.56 88 ILE A C 1
ATOM 678 O O . ILE A 1 88 ? -5.468 -9.690 3.512 1.00 94.56 88 ILE A O 1
ATOM 682 N N . GLU A 1 89 ? -6.022 -11.476 4.756 1.00 93.62 89 GLU A N 1
ATOM 683 C CA . GLU A 1 89 ? -7.080 -11.975 3.856 1.00 93.62 89 GLU A CA 1
ATOM 684 C C . GLU A 1 89 ? -8.126 -10.895 3.535 1.00 93.62 89 GLU A C 1
ATOM 686 O O . GLU A 1 89 ? -8.476 -10.684 2.378 1.00 93.62 89 GLU A O 1
ATOM 691 N N . GLU A 1 90 ? -8.554 -10.119 4.530 1.00 92.25 90 GLU A N 1
ATOM 692 C CA . GLU A 1 90 ? -9.539 -9.045 4.342 1.00 92.25 90 GLU A CA 1
ATOM 693 C C . GLU A 1 90 ? -9.054 -7.947 3.379 1.00 92.25 90 GLU A C 1
ATOM 695 O O . GLU A 1 90 ? -9.848 -7.335 2.662 1.00 92.25 90 GLU A O 1
ATOM 700 N N . LEU A 1 91 ? -7.739 -7.706 3.324 1.00 92.88 91 LEU A N 1
ATOM 701 C CA . LEU A 1 91 ? -7.139 -6.672 2.480 1.00 92.88 91 LEU A CA 1
ATOM 702 C C . LEU A 1 91 ? -6.607 -7.223 1.150 1.00 92.88 91 LEU A C 1
ATOM 704 O O . LEU A 1 91 ? -6.611 -6.522 0.132 1.00 92.88 91 LEU A O 1
ATOM 708 N N . HIS A 1 92 ? -6.127 -8.459 1.130 1.00 95.00 92 HIS A N 1
ATOM 709 C CA . HIS A 1 92 ? -5.354 -9.047 0.032 1.00 95.00 92 HIS A CA 1
ATOM 710 C C . HIS A 1 92 ? -6.044 -10.244 -0.613 1.00 95.00 92 HIS A C 1
ATOM 712 O O . HIS A 1 92 ? -5.547 -10.764 -1.612 1.00 95.00 92 HIS A O 1
ATOM 718 N N . GLY A 1 93 ? -7.181 -10.661 -0.065 1.00 90.62 93 GLY A N 1
ATOM 719 C CA . GLY A 1 93 ? -7.989 -11.744 -0.584 1.00 90.62 93 GLY A CA 1
ATOM 720 C C . GLY A 1 93 ? -8.451 -11.473 -2.018 1.00 90.62 93 GLY A C 1
ATOM 721 O O . GLY A 1 93 ? -8.636 -10.309 -2.416 1.00 90.62 93 GLY A O 1
ATOM 722 N N . PRO A 1 94 ? -8.657 -12.539 -2.808 1.00 89.62 94 PRO A N 1
ATOM 723 C CA . PRO A 1 94 ? -9.121 -12.438 -4.191 1.00 89.62 94 PRO A CA 1
ATOM 724 C C . PRO A 1 94 ? -10.547 -11.878 -4.287 1.00 89.62 94 PRO A C 1
ATOM 726 O O . PRO A 1 94 ? -10.912 -11.292 -5.300 1.00 89.62 94 PRO A O 1
ATOM 729 N N . ASN A 1 95 ? -11.332 -12.008 -3.213 1.00 89.81 95 ASN A N 1
ATOM 730 C CA . ASN A 1 95 ? -12.728 -11.579 -3.162 1.00 89.81 95 ASN A CA 1
ATOM 731 C C . ASN A 1 95 ? -12.902 -10.100 -2.786 1.00 89.81 95 ASN A C 1
ATOM 733 O O . ASN A 1 95 ? -14.022 -9.590 -2.822 1.00 89.81 95 ASN A O 1
ATOM 737 N N . ARG A 1 96 ? -11.826 -9.392 -2.409 1.00 89.88 96 ARG A N 1
ATOM 738 C CA . ARG A 1 96 ? -11.924 -7.968 -2.073 1.00 89.88 96 ARG A CA 1
ATOM 739 C C . ARG A 1 96 ? -12.249 -7.169 -3.342 1.00 89.88 96 ARG A C 1
ATOM 741 O O . ARG A 1 96 ? -11.457 -7.225 -4.287 1.00 89.88 96 ARG A O 1
ATOM 748 N N . PRO A 1 97 ? -13.335 -6.373 -3.367 1.00 89.56 97 PRO A N 1
ATOM 749 C CA . PRO A 1 97 ? -13.632 -5.511 -4.503 1.00 89.56 97 PRO A CA 1
ATOM 750 C C . PRO A 1 97 ? -12.499 -4.501 -4.701 1.00 89.56 97 PRO A C 1
ATOM 752 O O . PRO A 1 97 ? -12.028 -3.880 -3.745 1.00 89.56 97 PRO A O 1
ATOM 755 N N . ARG A 1 98 ? -12.043 -4.355 -5.950 1.00 91.50 98 ARG A N 1
ATOM 756 C CA . ARG A 1 98 ? -10.916 -3.486 -6.305 1.00 91.50 98 ARG A CA 1
ATOM 757 C C . ARG A 1 98 ? -11.389 -2.275 -7.093 1.00 91.50 98 ARG A C 1
ATOM 759 O O . ARG A 1 98 ? -12.116 -2.413 -8.074 1.00 91.50 98 ARG A O 1
ATOM 766 N N . ALA A 1 99 ? -10.936 -1.093 -6.693 1.00 88.12 99 ALA A N 1
ATOM 767 C CA . ALA A 1 99 ? -11.172 0.133 -7.438 1.00 88.12 99 ALA A CA 1
ATOM 768 C C . ALA A 1 99 ? -10.218 0.232 -8.637 1.00 88.12 99 ALA A C 1
ATOM 770 O O . ALA A 1 99 ? -9.032 -0.106 -8.558 1.00 88.12 99 ALA A O 1
ATOM 771 N N . VAL A 1 100 ? -10.729 0.746 -9.756 1.00 84.75 100 VAL A N 1
ATOM 772 C CA . VAL A 1 100 ? -9.881 1.159 -10.877 1.00 84.75 100 VAL A CA 1
ATOM 773 C C . VAL A 1 100 ? -9.230 2.484 -10.512 1.00 84.75 100 VAL A C 1
ATOM 775 O O . VAL A 1 100 ? -9.873 3.368 -9.946 1.00 84.75 100 VAL A O 1
ATOM 778 N N . PHE A 1 101 ? -7.956 2.638 -10.863 1.00 73.38 101 PHE A N 1
ATOM 779 C CA . PHE A 1 101 ? -7.263 3.900 -10.660 1.00 73.38 101 PHE A CA 1
ATOM 780 C C . PHE A 1 101 ? -7.999 5.040 -11.375 1.00 73.38 101 PHE A C 1
ATOM 782 O O . PHE A 1 101 ? -8.242 4.923 -12.585 1.00 73.38 101 PHE A O 1
ATOM 789 N N . PRO A 1 102 ? -8.329 6.151 -10.691 1.00 67.62 102 PRO A N 1
ATOM 790 C CA . PRO A 1 102 ? -8.858 7.314 -11.379 1.00 67.62 102 PRO A CA 1
ATOM 791 C C . PRO A 1 102 ? -7.810 7.756 -12.402 1.00 67.62 102 PRO A C 1
ATOM 793 O O . PRO A 1 102 ? -6.673 8.077 -12.051 1.00 67.62 102 PRO A O 1
ATOM 796 N N . LYS A 1 103 ? -8.164 7.725 -13.695 1.00 58.31 103 LYS A N 1
ATOM 797 C CA . LYS A 1 103 ? -7.300 8.273 -14.748 1.00 58.31 103 LYS A CA 1
ATOM 798 C C . LYS A 1 103 ? -6.985 9.708 -14.343 1.00 58.31 103 LYS A C 1
ATOM 800 O O . LYS A 1 103 ? -7.920 10.483 -14.138 1.00 58.31 103 LYS A O 1
ATOM 805 N N . ALA A 1 104 ? -5.699 10.031 -14.192 1.00 52.97 104 ALA A N 1
ATOM 806 C CA . ALA A 1 104 ? -5.257 11.357 -13.784 1.00 52.97 104 ALA A CA 1
ATOM 807 C C . ALA A 1 104 ? -6.040 12.412 -14.576 1.00 52.97 104 ALA A C 1
ATOM 809 O O . ALA A 1 104 ? -6.003 12.422 -15.812 1.00 52.97 104 ALA A O 1
ATOM 810 N N . LYS A 1 105 ? -6.797 13.267 -13.874 1.00 48.38 105 LYS A N 1
ATOM 811 C CA . LYS A 1 105 ? -7.390 14.451 -14.499 1.00 48.38 105 LYS A CA 1
ATOM 812 C C . LYS A 1 105 ? -6.214 15.206 -15.100 1.00 48.38 105 LYS A C 1
ATOM 814 O O . LYS A 1 105 ? -5.295 15.552 -14.366 1.00 48.38 105 LYS A O 1
ATOM 819 N N . LYS A 1 106 ? -6.198 15.389 -16.425 1.00 41.47 106 LYS A N 1
ATOM 820 C CA . LYS A 1 106 ? -5.167 16.183 -17.102 1.00 41.47 106 LYS A CA 1
ATOM 821 C C . LYS A 1 106 ? -5.104 17.530 -16.389 1.00 41.47 106 LYS A C 1
ATOM 823 O O . 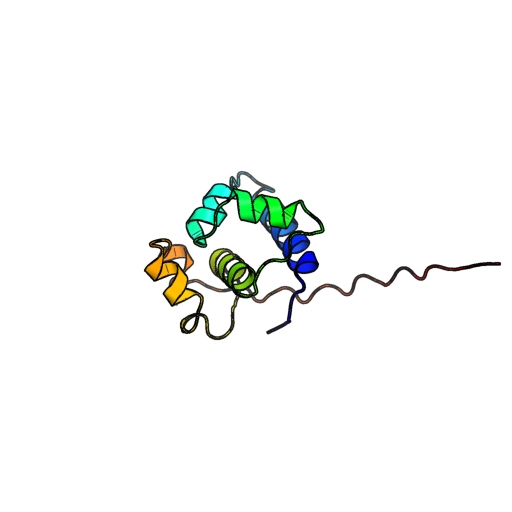LYS A 1 106 ? -6.008 18.343 -16.561 1.00 41.47 106 LYS A O 1
ATOM 828 N N . THR A 1 107 ? -4.079 17.750 -15.573 1.00 46.44 107 THR A N 1
ATOM 829 C CA . THR A 1 107 ? -3.811 19.063 -15.000 1.00 46.44 107 THR A CA 1
ATOM 830 C C . THR A 1 107 ? -3.645 19.992 -16.198 1.00 46.44 107 THR A C 1
ATOM 832 O O . THR A 1 107 ? -2.803 19.698 -17.056 1.00 46.44 107 THR A O 1
ATOM 835 N N . PRO A 1 108 ? -4.465 21.044 -16.362 1.00 46.47 108 PRO A N 1
ATOM 836 C CA . PRO A 1 108 ? -4.260 21.974 -17.456 1.00 46.47 108 PRO A CA 1
ATOM 837 C C . PRO A 1 108 ? -2.840 22.518 -17.308 1.00 46.47 108 PRO A C 1
ATOM 839 O O . PRO A 1 108 ? -2.502 23.110 -16.283 1.00 46.47 108 PRO A O 1
ATOM 842 N N . ARG A 1 109 ? -1.982 22.250 -18.302 1.00 49.41 109 ARG A N 1
ATOM 843 C CA . ARG A 1 109 ? -0.658 22.867 -18.401 1.00 49.41 109 ARG A CA 1
ATOM 844 C C . ARG A 1 109 ? -0.891 24.369 -18.317 1.00 49.41 109 ARG A C 1
ATOM 846 O O . ARG A 1 109 ? -1.419 24.960 -19.257 1.00 49.41 109 ARG A O 1
ATOM 853 N N . ARG A 1 110 ? -0.534 24.973 -17.183 1.00 49.53 110 ARG A N 1
ATOM 854 C CA . ARG A 1 110 ? -0.463 26.423 -17.042 1.00 49.53 110 ARG A CA 1
ATOM 855 C C . ARG A 1 110 ? 0.532 26.871 -18.109 1.00 49.53 110 ARG A C 1
ATOM 857 O O . ARG A 1 110 ? 1.722 26.602 -17.976 1.00 49.53 110 ARG A O 1
ATOM 864 N N . LYS A 1 111 ? 0.037 27.445 -19.213 1.00 46.41 111 LYS A N 1
ATOM 865 C CA . LYS A 1 111 ? 0.882 28.149 -20.178 1.00 46.41 111 LYS A CA 1
ATOM 866 C C . LYS A 1 111 ? 1.613 29.208 -19.362 1.00 46.41 111 LYS A C 1
ATOM 868 O O . LYS A 1 111 ? 0.991 30.154 -18.887 1.00 46.41 111 LYS A O 1
ATOM 873 N N . THR A 1 112 ? 2.908 29.019 -19.155 1.00 47.78 112 THR A N 1
ATOM 874 C CA . THR A 1 112 ? 3.813 30.127 -18.895 1.00 47.78 112 THR A CA 1
ATOM 875 C C . THR A 1 112 ? 3.686 31.043 -20.102 1.00 47.78 112 THR A C 1
ATOM 877 O O . THR A 1 112 ? 4.201 30.755 -21.180 1.00 47.78 112 THR A O 1
ATOM 880 N N . VAL A 1 113 ? 2.895 32.104 -19.955 1.00 48.41 113 VAL A N 1
ATOM 881 C CA . VAL A 1 113 ? 2.945 33.240 -20.869 1.00 48.41 113 VAL A CA 1
ATOM 882 C C . VAL A 1 113 ? 4.263 33.925 -20.541 1.00 48.41 113 VAL A C 1
ATOM 884 O O . VAL A 1 113 ? 4.365 34.686 -19.585 1.00 48.41 113 VAL A O 1
ATOM 887 N N . GLY A 1 114 ? 5.309 33.508 -21.249 1.00 50.22 114 GLY A N 1
ATOM 888 C CA . GLY A 1 114 ? 6.551 34.248 -21.313 1.00 50.22 114 GLY A CA 1
ATOM 889 C C . GLY A 1 114 ? 6.355 35.461 -22.213 1.00 50.22 114 GLY A C 1
ATOM 890 O O . GLY A 1 114 ? 5.894 35.304 -23.338 1.00 50.22 114 GLY A O 1
ATOM 891 N N . ALA A 1 115 ? 6.737 36.612 -21.664 1.00 44.22 115 ALA A N 1
ATOM 892 C CA . ALA A 1 115 ? 7.275 37.796 -22.327 1.00 44.22 115 ALA A CA 1
ATOM 893 C C . ALA A 1 115 ? 6.438 38.485 -23.423 1.00 44.22 115 ALA A C 1
ATOM 895 O O . ALA A 1 115 ? 6.340 38.007 -24.552 1.00 44.22 115 ALA A O 1
ATOM 896 N N . ALA A 1 116 ? 5.988 39.699 -23.104 1.00 43.81 116 ALA A N 1
ATOM 897 C CA . ALA A 1 116 ? 6.411 40.917 -23.799 1.00 43.81 116 ALA A CA 1
ATOM 898 C C . ALA A 1 116 ? 6.369 42.084 -22.803 1.00 43.81 116 ALA A C 1
ATOM 900 O O . ALA A 1 116 ? 5.365 42.158 -22.057 1.00 43.81 116 ALA A O 1
#

Sequence (116 aa):
MTQMSGQQFATFLKEEVAAQNKGLGKLSYEELGRSCGVTGRRLRQLAVSDDGNPSVLIIRLALFTLGYHVDAPEHDVLPHLRNNGSYIEELHGPNRPRAVFPKAKKTPRRKTVGAA